Protein AF-A0A926VXC1-F1 (afdb_monomer)

pLDDT: mean 90.34, std 10.01, range [51.59, 97.38]

Structure (mmCIF, N/CA/C/O backbone):
data_AF-A0A926VXC1-F1
#
_entry.id   AF-A0A926VXC1-F1
#
loop_
_atom_site.group_PDB
_atom_site.id
_atom_site.type_symbol
_atom_site.label_atom_id
_atom_site.label_alt_id
_atom_site.label_comp_id
_atom_site.label_asym_id
_atom_site.label_entity_id
_atom_site.label_seq_id
_atom_site.pdbx_PDB_ins_code
_atom_site.Cartn_x
_atom_site.Cartn_y
_atom_site.Cartn_z
_atom_site.occupancy
_atom_site.B_iso_or_equiv
_atom_site.auth_seq_id
_atom_site.auth_comp_id
_atom_site.auth_asym_id
_atom_site.auth_atom_id
_atom_site.pdbx_PDB_model_num
ATOM 1 N N . MET A 1 1 ? -6.030 7.415 11.358 1.00 53.19 1 MET A N 1
ATOM 2 C CA . MET A 1 1 ? -4.554 7.225 11.362 1.00 53.19 1 MET A CA 1
ATOM 3 C C . MET A 1 1 ? -4.087 7.136 9.910 1.00 53.19 1 MET A C 1
ATOM 5 O O . MET A 1 1 ? -4.492 6.194 9.261 1.00 53.19 1 MET A O 1
ATOM 9 N N . ALA A 1 2 ? -3.327 8.098 9.363 1.00 63.03 2 ALA A N 1
ATOM 10 C CA . ALA A 1 2 ? -3.143 8.192 7.895 1.00 63.03 2 ALA A CA 1
ATOM 11 C C . ALA A 1 2 ? -1.686 8.189 7.378 1.00 63.03 2 ALA A C 1
ATOM 13 O O . ALA A 1 2 ? -1.472 8.126 6.171 1.00 63.03 2 ALA A O 1
ATOM 14 N N . GLY A 1 3 ? -0.671 8.231 8.251 1.00 81.44 3 GLY A N 1
ATOM 15 C CA . GLY A 1 3 ? 0.716 8.477 7.818 1.00 81.44 3 GLY A CA 1
ATOM 16 C C . GLY A 1 3 ? 1.322 7.382 6.928 1.00 81.44 3 GLY A C 1
ATOM 17 O O . GLY A 1 3 ? 1.972 7.682 5.925 1.00 81.44 3 GLY A O 1
ATOM 18 N N . VAL A 1 4 ? 1.088 6.109 7.266 1.00 85.38 4 VAL A N 1
ATOM 19 C CA . VAL A 1 4 ? 1.626 4.968 6.502 1.00 85.38 4 VAL A CA 1
ATOM 20 C C . VAL A 1 4 ? 0.941 4.855 5.142 1.00 85.38 4 VAL A C 1
ATOM 22 O O . VAL A 1 4 ? 1.628 4.811 4.127 1.00 85.38 4 VAL A O 1
ATOM 25 N N . GLU A 1 5 ? -0.393 4.896 5.095 1.00 89.75 5 GLU A N 1
ATOM 26 C CA . GLU A 1 5 ? -1.148 4.846 3.836 1.00 89.75 5 GLU A CA 1
ATOM 27 C C . GLU A 1 5 ? -0.740 5.984 2.887 1.00 89.75 5 GLU A C 1
ATOM 29 O O . GLU A 1 5 ? -0.454 5.747 1.715 1.00 89.75 5 GLU A O 1
ATOM 34 N N . GLN A 1 6 ? -0.635 7.215 3.397 1.00 90.38 6 GLN A N 1
ATOM 35 C CA . GLN A 1 6 ? -0.228 8.380 2.607 1.00 90.38 6 GLN A CA 1
ATOM 36 C C . GLN A 1 6 ? 1.186 8.234 2.039 1.00 90.38 6 GLN A C 1
ATOM 38 O O . GLN A 1 6 ? 1.427 8.572 0.880 1.00 90.38 6 GLN A O 1
ATOM 43 N N . THR A 1 7 ? 2.113 7.691 2.828 1.00 93.69 7 THR A N 1
ATOM 44 C CA . THR A 1 7 ? 3.487 7.43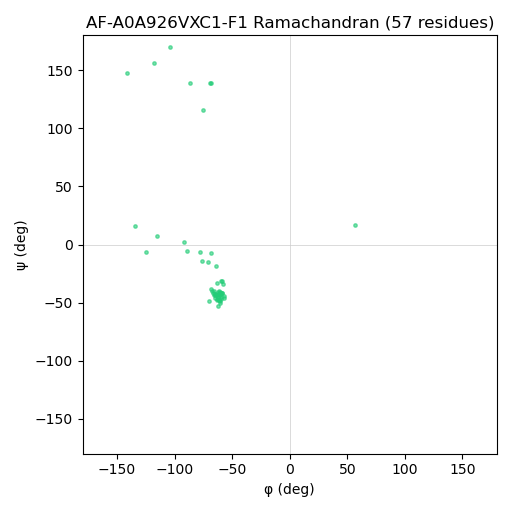7 2.380 1.00 93.69 7 THR A CA 1
ATOM 45 C C . THR A 1 7 ? 3.522 6.373 1.285 1.00 93.69 7 THR A C 1
ATOM 47 O O . THR A 1 7 ? 4.195 6.554 0.272 1.00 93.69 7 THR A O 1
ATOM 50 N N . LEU A 1 8 ? 2.758 5.289 1.435 1.00 93.31 8 LEU A N 1
ATOM 51 C CA . LEU A 1 8 ? 2.668 4.237 0.420 1.00 93.31 8 LEU A CA 1
ATOM 52 C C . LEU A 1 8 ? 2.020 4.754 -0.870 1.00 93.31 8 LEU A C 1
ATOM 54 O O . LEU A 1 8 ? 2.521 4.468 -1.955 1.00 93.31 8 LEU A O 1
ATOM 58 N N . ARG A 1 9 ? 0.976 5.588 -0.772 1.00 93.69 9 ARG A N 1
ATOM 59 C CA . ARG A 1 9 ? 0.383 6.273 -1.932 1.00 93.69 9 ARG A CA 1
ATOM 60 C C . ARG A 1 9 ? 1.392 7.185 -2.625 1.00 93.69 9 ARG A C 1
ATOM 62 O O . ARG A 1 9 ? 1.475 7.169 -3.849 1.00 93.69 9 ARG A O 1
ATOM 69 N N . LEU A 1 10 ? 2.202 7.933 -1.875 1.00 95.25 10 LEU A N 1
ATOM 70 C CA . LEU A 1 10 ? 3.265 8.750 -2.462 1.00 95.25 10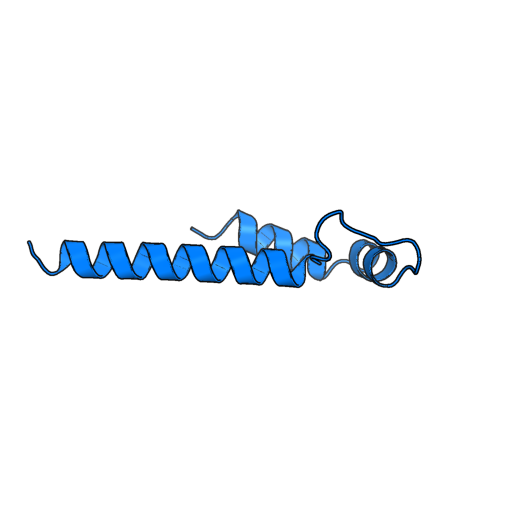 LEU A CA 1
ATOM 71 C C . LEU A 1 10 ? 4.274 7.877 -3.222 1.00 95.25 10 LEU A C 1
ATOM 73 O O . LEU A 1 10 ? 4.549 8.152 -4.388 1.00 95.25 10 LEU A O 1
ATOM 77 N N . ILE A 1 11 ? 4.762 6.792 -2.611 1.00 95.50 11 ILE A N 1
ATOM 78 C CA . ILE A 1 11 ? 5.680 5.839 -3.256 1.00 95.50 11 ILE A CA 1
ATOM 79 C C . ILE A 1 11 ? 5.059 5.269 -4.537 1.00 95.50 11 ILE A C 1
ATOM 81 O O . ILE A 1 11 ? 5.721 5.253 -5.574 1.00 95.50 11 ILE A O 1
ATOM 85 N N . GLN A 1 12 ? 3.778 4.892 -4.507 1.00 94.69 12 GLN A N 1
ATOM 86 C CA . GLN A 1 12 ? 3.046 4.374 -5.666 1.00 94.69 12 GLN A CA 1
ATOM 87 C C . GLN A 1 12 ? 3.037 5.361 -6.845 1.00 94.69 12 GLN A C 1
ATOM 89 O O . GLN A 1 12 ? 3.091 4.953 -8.007 1.00 94.69 12 GLN A O 1
ATOM 94 N N . THR A 1 13 ? 3.005 6.668 -6.565 1.00 94.62 13 THR A N 1
ATOM 95 C CA . THR A 1 13 ? 3.047 7.701 -7.611 1.00 94.62 13 THR A CA 1
ATOM 96 C C . THR A 1 13 ? 4.438 7.921 -8.206 1.00 94.62 13 THR A C 1
ATOM 98 O O . THR A 1 13 ? 4.538 8.512 -9.284 1.00 94.62 13 THR A O 1
ATOM 101 N N . THR A 1 14 ? 5.510 7.428 -7.581 1.00 97.38 14 THR A N 1
ATOM 102 C CA . THR A 1 14 ? 6.873 7.639 -8.091 1.00 97.38 14 THR A CA 1
ATOM 103 C C . THR A 1 14 ? 7.115 6.877 -9.405 1.00 97.38 14 THR A C 1
ATOM 105 O O . THR A 1 14 ? 6.678 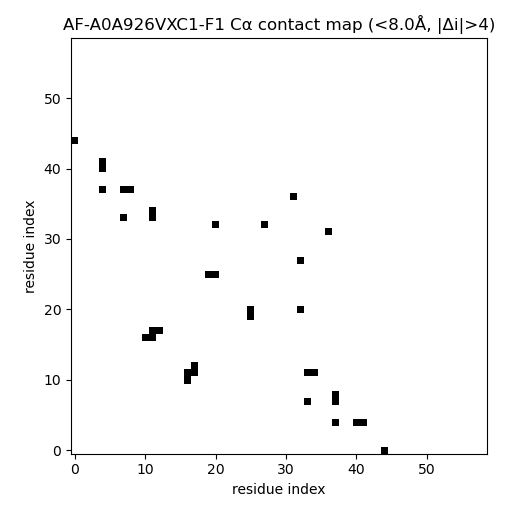5.728 -9.555 1.00 97.38 14 THR A O 1
ATOM 108 N N . PRO A 1 15 ? 7.801 7.481 -10.394 1.00 96.50 15 PRO A N 1
ATOM 109 C CA . PRO A 1 15 ? 8.219 6.779 -11.609 1.00 96.50 15 PRO A CA 1
ATOM 110 C C . PRO A 1 15 ? 9.145 5.589 -11.331 1.00 96.50 15 PRO A C 1
ATOM 112 O O . PRO A 1 15 ? 9.137 4.606 -12.068 1.00 96.50 15 PRO A O 1
ATOM 115 N N . GLU A 1 16 ? 9.960 5.668 -10.281 1.00 96.56 16 GLU A N 1
ATOM 116 C CA . GLU A 1 16 ? 10.887 4.620 -9.847 1.00 96.56 16 GLU A CA 1
ATOM 117 C C . GLU A 1 16 ? 10.123 3.361 -9.453 1.00 96.56 16 GLU A C 1
ATOM 119 O O . GLU A 1 16 ? 10.380 2.292 -10.004 1.00 96.56 16 GLU A O 1
ATOM 124 N N . TYR A 1 17 ? 9.141 3.497 -8.557 1.00 94.94 17 TYR A N 1
ATOM 125 C CA . TYR A 1 17 ? 8.328 2.370 -8.123 1.00 94.94 17 TYR A CA 1
ATOM 126 C C . TYR A 1 17 ? 7.541 1.763 -9.286 1.00 94.94 17 TYR A C 1
ATOM 128 O O . TYR A 1 17 ? 7.558 0.547 -9.463 1.00 94.94 17 TYR A O 1
ATOM 136 N N . ARG A 1 18 ? 6.915 2.597 -10.128 1.00 94.50 18 ARG A N 1
ATOM 137 C CA . ARG A 1 18 ? 6.164 2.108 -11.294 1.00 94.50 18 ARG A CA 1
ATOM 138 C C . ARG A 1 18 ? 7.040 1.291 -12.244 1.00 94.50 18 ARG A C 1
ATOM 140 O O . ARG A 1 18 ? 6.607 0.234 -12.684 1.00 94.50 18 ARG A O 1
ATOM 147 N N . ARG A 1 19 ? 8.277 1.732 -12.503 1.00 96.31 19 ARG A N 1
ATOM 148 C CA . ARG A 1 19 ? 9.248 0.975 -13.313 1.00 96.31 19 ARG A CA 1
ATOM 149 C C . ARG A 1 19 ? 9.619 -0.362 -12.676 1.00 96.31 19 ARG A C 1
ATOM 151 O O . ARG A 1 19 ? 9.685 -1.364 -13.383 1.00 96.31 19 ARG A O 1
ATOM 158 N N . LEU A 1 20 ? 9.852 -0.376 -11.362 1.00 95.50 20 LEU A N 1
ATOM 159 C CA . LEU A 1 20 ? 10.168 -1.603 -10.630 1.00 95.50 20 LEU A CA 1
ATOM 160 C C . LEU A 1 20 ? 9.004 -2.592 -10.682 1.00 95.50 20 LEU A C 1
ATOM 162 O O . LEU A 1 20 ? 9.227 -3.740 -11.032 1.00 95.50 20 LEU A O 1
ATOM 166 N N . GLN A 1 21 ? 7.776 -2.150 -10.406 1.00 94.12 21 GLN A N 1
ATOM 167 C CA . GLN A 1 21 ? 6.599 -3.021 -10.375 1.00 94.12 21 GLN A CA 1
ATOM 168 C C . GLN A 1 21 ? 6.286 -3.650 -11.744 1.00 94.12 21 GLN A C 1
ATOM 170 O O . GLN A 1 21 ? 5.810 -4.777 -11.799 1.00 94.12 21 GLN A O 1
ATOM 175 N N . THR A 1 22 ? 6.550 -2.951 -12.853 1.00 94.12 22 THR A N 1
ATOM 176 C CA . THR A 1 22 ? 6.330 -3.489 -14.211 1.00 94.12 22 THR A CA 1
ATOM 177 C C . THR A 1 22 ? 7.416 -4.458 -14.687 1.00 94.12 22 THR A C 1
ATOM 179 O O . THR 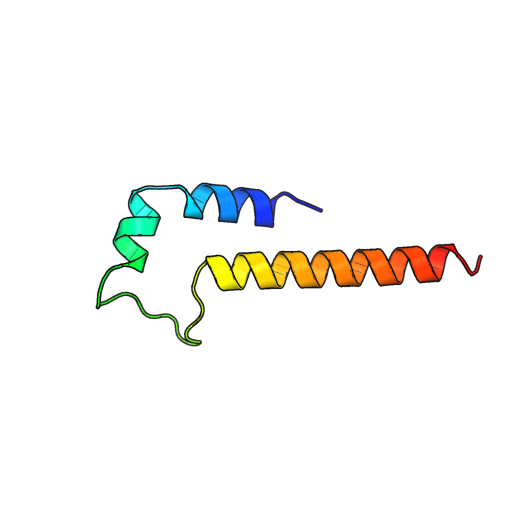A 1 22 ? 7.303 -5.003 -15.782 1.00 94.12 22 THR A O 1
ATOM 182 N N . SER A 1 23 ? 8.493 -4.630 -13.918 1.00 95.62 23 SER A N 1
ATOM 183 C CA . SER A 1 23 ? 9.587 -5.538 -14.265 1.00 95.62 23 SER A CA 1
ATOM 184 C C . SER A 1 23 ? 9.138 -6.996 -14.183 1.00 95.62 23 SER A C 1
ATOM 186 O O . SER A 1 23 ? 8.506 -7.396 -13.212 1.00 95.62 23 SER A O 1
ATOM 188 N N . GLU A 1 24 ? 9.559 -7.824 -15.138 1.00 94.56 24 GLU A N 1
ATOM 189 C CA . GLU A 1 24 ? 9.355 -9.281 -15.089 1.00 94.56 24 GLU A CA 1
ATOM 190 C C . GLU A 1 24 ? 10.098 -9.959 -13.925 1.00 94.56 24 GLU A C 1
ATOM 192 O O . GLU A 1 24 ? 9.773 -11.075 -13.531 1.00 94.56 24 GLU A O 1
ATOM 197 N N . HIS A 1 25 ? 11.095 -9.278 -13.354 1.00 94.50 25 HIS A N 1
ATOM 198 C CA . HIS A 1 25 ? 11.833 -9.740 -12.179 1.00 94.50 25 HIS A CA 1
ATOM 199 C C . HIS A 1 25 ? 11.194 -9.296 -10.860 1.00 94.50 25 HIS A C 1
ATOM 201 O O . HIS A 1 25 ? 11.691 -9.650 -9.789 1.00 94.50 25 HIS A O 1
ATOM 207 N N . PHE A 1 26 ? 10.141 -8.478 -10.912 1.00 93.69 26 PHE A N 1
ATOM 208 C CA . PHE A 1 26 ? 9.441 -8.056 -9.713 1.00 93.69 26 PHE A CA 1
ATOM 209 C C . PHE A 1 26 ? 8.576 -9.200 -9.197 1.00 93.69 26 PHE A C 1
ATOM 211 O O . PHE A 1 26 ? 7.626 -9.626 -9.844 1.00 93.69 26 PHE A O 1
ATOM 218 N N . THR A 1 27 ? 8.904 -9.678 -8.004 1.00 93.00 27 THR A N 1
ATOM 219 C CA . THR A 1 27 ? 8.147 -10.708 -7.302 1.00 93.00 27 THR A CA 1
ATOM 220 C C . THR A 1 27 ? 8.125 -10.376 -5.822 1.00 93.00 27 THR A C 1
ATOM 222 O O . THR A 1 27 ? 9.083 -9.826 -5.272 1.00 93.00 27 THR A O 1
ATOM 225 N N . THR A 1 28 ? 7.038 -10.739 -5.162 1.00 92.69 28 THR A N 1
ATOM 226 C CA . THR A 1 28 ? 6.937 -10.751 -3.705 1.00 92.69 28 THR A CA 1
ATOM 227 C C . THR A 1 28 ? 6.684 -12.183 -3.255 1.00 92.69 28 THR A C 1
ATOM 229 O O . THR A 1 28 ? 6.217 -13.008 -4.032 1.00 92.69 28 THR A O 1
ATOM 232 N N . SER A 1 29 ? 7.023 -12.520 -2.010 1.00 93.50 29 SER A N 1
ATOM 233 C CA . SER A 1 29 ? 6.846 -13.892 -1.503 1.00 93.50 29 SER A CA 1
ATOM 234 C C . SER A 1 29 ? 5.377 -14.307 -1.342 1.00 93.50 29 SER A C 1
ATOM 236 O O . SER A 1 29 ? 5.106 -15.450 -0.986 1.00 93.50 29 SER A O 1
ATOM 238 N N . ASN A 1 30 ? 4.444 -13.371 -1.517 1.00 90.88 30 ASN A N 1
ATOM 239 C CA . ASN A 1 30 ? 3.012 -13.529 -1.284 1.00 90.88 30 ASN A CA 1
ATOM 240 C C . ASN A 1 30 ? 2.153 -12.956 -2.424 1.00 90.88 30 ASN A C 1
ATOM 242 O O . ASN A 1 30 ? 0.969 -12.719 -2.210 1.00 90.88 30 ASN A O 1
ATOM 246 N N . ASP A 1 31 ? 2.754 -12.693 -3.588 1.00 89.50 31 ASP A N 1
ATOM 247 C CA . ASP A 1 31 ? 2.097 -12.149 -4.785 1.00 89.50 31 ASP A CA 1
ATOM 248 C C . ASP A 1 31 ? 1.361 -10.810 -4.585 1.00 89.50 31 ASP A C 1
ATOM 250 O O . ASP A 1 31 ? 0.562 -10.399 -5.424 1.00 89.50 31 ASP A O 1
ATOM 254 N N . LEU A 1 32 ? 1.649 -10.092 -3.494 1.00 91.88 32 LEU A N 1
ATOM 255 C CA . LEU A 1 32 ? 1.086 -8.771 -3.236 1.00 91.88 32 LEU A CA 1
ATOM 256 C C . LEU A 1 32 ? 1.918 -7.677 -3.900 1.00 91.88 32 LEU A C 1
ATOM 258 O O . LEU A 1 32 ? 3.151 -7.676 -3.821 1.00 91.88 32 LEU A O 1
ATOM 262 N N . VAL A 1 33 ? 1.240 -6.689 -4.473 1.00 92.38 33 VAL A N 1
ATOM 263 C CA . VAL A 1 33 ? 1.827 -5.422 -4.919 1.00 92.38 33 VAL A CA 1
ATOM 264 C C . VAL A 1 33 ? 1.486 -4.288 -3.946 1.00 92.38 33 VAL A C 1
ATOM 266 O O . VAL A 1 33 ? 0.656 -4.426 -3.048 1.00 92.38 33 VAL A O 1
ATOM 269 N N . LEU A 1 34 ? 2.121 -3.121 -4.107 1.00 94.31 34 LEU A N 1
ATOM 270 C CA . LEU A 1 34 ? 1.926 -1.983 -3.195 1.00 94.31 34 LEU A CA 1
ATOM 271 C C . LEU A 1 34 ? 0.464 -1.526 -3.126 1.00 94.31 34 LEU A C 1
ATOM 273 O O . LEU A 1 34 ? 0.021 -1.070 -2.077 1.00 94.31 34 LEU A O 1
ATOM 277 N N . ASN A 1 35 ? -0.288 -1.674 -4.219 1.00 93.50 35 ASN A N 1
ATOM 278 C CA . ASN A 1 35 ? -1.714 -1.364 -4.231 1.00 93.50 35 ASN A CA 1
ATOM 279 C C . ASN A 1 35 ? -2.511 -2.256 -3.265 1.00 93.50 35 ASN A C 1
ATOM 281 O O . ASN A 1 35 ? -3.369 -1.749 -2.547 1.00 93.50 35 ASN A O 1
ATOM 285 N N . ASP A 1 36 ? -2.182 -3.547 -3.195 1.00 94.31 36 ASP A N 1
ATOM 286 C CA . ASP A 1 36 ? -2.846 -4.497 -2.297 1.00 94.31 36 ASP A CA 1
ATOM 287 C C . ASP A 1 36 ? -2.518 -4.179 -0.836 1.00 94.31 36 ASP A C 1
ATOM 289 O O . ASP A 1 36 ? -3.389 -4.223 0.033 1.00 94.31 36 ASP A O 1
ATOM 293 N N . ALA A 1 37 ? -1.270 -3.781 -0.564 1.00 92.44 37 ALA A N 1
ATOM 294 C CA . ALA A 1 37 ? -0.855 -3.330 0.760 1.00 92.44 37 ALA A CA 1
ATOM 295 C C . ALA A 1 37 ? -1.602 -2.057 1.195 1.00 92.44 37 ALA A C 1
ATOM 297 O O . ALA A 1 37 ? -2.059 -1.973 2.335 1.00 92.44 37 ALA A O 1
ATOM 298 N N . ILE A 1 38 ? -1.762 -1.083 0.289 1.00 94.31 38 ILE A N 1
ATOM 299 C CA . ILE A 1 38 ? -2.542 0.139 0.543 1.00 94.31 38 ILE A CA 1
ATOM 300 C C . ILE A 1 38 ? -3.993 -0.222 0.866 1.00 94.31 38 ILE A C 1
ATOM 302 O O . ILE A 1 38 ? -4.513 0.231 1.883 1.00 94.31 38 ILE A O 1
ATOM 306 N N . GLN A 1 39 ? -4.625 -1.054 0.036 1.00 94.56 39 GLN A N 1
ATOM 307 C CA . GLN A 1 39 ? -6.008 -1.477 0.243 1.00 94.56 39 GLN A CA 1
ATOM 308 C C . GLN A 1 39 ? -6.182 -2.194 1.588 1.00 94.56 39 GLN A C 1
ATOM 310 O O . GLN A 1 39 ? -7.069 -1.836 2.357 1.00 94.56 39 GLN A O 1
ATOM 315 N N . SER A 1 40 ? -5.291 -3.134 1.907 1.00 94.06 40 SER A N 1
ATOM 316 C CA . SER A 1 40 ? -5.331 -3.889 3.165 1.00 94.06 40 SER A CA 1
ATOM 317 C C . SER A 1 40 ? -5.245 -2.971 4.388 1.00 94.06 40 SER A C 1
ATOM 319 O O . SER A 1 40 ? -5.973 -3.149 5.361 1.00 94.06 40 SER A O 1
ATOM 321 N N . ILE A 1 41 ? -4.373 -1.957 4.345 1.00 93.25 41 ILE A N 1
ATOM 322 C CA . ILE A 1 41 ? -4.247 -0.976 5.430 1.00 93.25 41 ILE A CA 1
ATOM 323 C C . ILE A 1 41 ? -5.528 -0.149 5.563 1.00 93.25 41 ILE A C 1
ATOM 325 O O . ILE A 1 41 ? -6.016 0.017 6.680 1.00 93.25 41 ILE A O 1
ATOM 329 N N . SER A 1 42 ? -6.088 0.343 4.453 1.00 92.31 42 SER A N 1
ATOM 330 C CA . 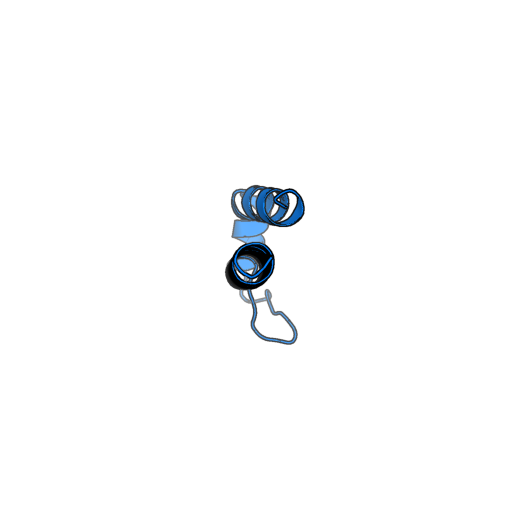SER A 1 42 ? -7.335 1.114 4.479 1.00 92.31 42 SER A CA 1
ATOM 331 C C . SER A 1 42 ? -8.507 0.294 5.038 1.00 92.31 42 SER A C 1
ATOM 333 O O . SER A 1 42 ? -9.267 0.810 5.852 1.00 92.31 42 SER A O 1
ATOM 335 N N . GLU A 1 43 ? -8.625 -0.985 4.672 1.00 95.38 43 GLU A N 1
ATOM 336 C CA . GLU A 1 43 ? -9.667 -1.886 5.189 1.00 95.38 43 GLU A CA 1
ATOM 337 C C . GLU A 1 43 ? -9.525 -2.145 6.696 1.00 95.38 43 GLU A C 1
ATOM 339 O O . GLU A 1 43 ? -10.510 -2.096 7.434 1.00 95.38 43 GLU A O 1
ATOM 344 N N . VAL A 1 44 ? -8.299 -2.374 7.181 1.00 94.56 44 VAL A N 1
ATOM 345 C CA . VAL A 1 44 ? -8.042 -2.557 8.618 1.00 94.56 44 VAL A CA 1
ATOM 346 C C . VAL A 1 44 ? -8.373 -1.287 9.403 1.00 94.56 44 VAL A C 1
ATOM 348 O O . VAL A 1 44 ? -8.982 -1.373 10.469 1.00 94.56 44 VAL A O 1
ATOM 351 N N . LEU A 1 45 ? -8.004 -0.110 8.887 1.00 91.75 45 LEU A N 1
ATOM 352 C CA . LEU A 1 45 ? -8.307 1.173 9.526 1.00 91.75 45 LEU A CA 1
ATOM 353 C C . LEU A 1 45 ? -9.815 1.429 9.615 1.00 91.75 45 LEU A C 1
ATOM 355 O O . LEU A 1 45 ? -10.303 1.752 10.696 1.00 91.75 45 LEU A O 1
ATOM 359 N N . ASP A 1 46 ? -10.552 1.217 8.524 1.00 93.12 46 ASP A N 1
ATOM 360 C CA . ASP A 1 46 ? -12.016 1.329 8.503 1.00 93.12 46 ASP A CA 1
ATOM 361 C C . ASP A 1 46 ? -12.676 0.342 9.485 1.00 93.12 46 ASP A C 1
ATOM 363 O O . ASP A 1 46 ? -13.580 0.704 10.240 1.00 93.12 46 ASP A O 1
ATOM 367 N N . GLY A 1 47 ? -12.180 -0.898 9.554 1.00 95.62 47 GLY A N 1
ATOM 368 C CA . GLY A 1 47 ? -12.639 -1.887 10.530 1.00 95.62 47 GLY A CA 1
ATOM 369 C C . GLY A 1 47 ? -12.428 -1.445 11.983 1.00 95.62 47 GLY A C 1
ATOM 370 O O . GLY A 1 47 ? -13.335 -1.582 12.807 1.00 95.62 47 GLY A O 1
ATOM 371 N N . ILE A 1 48 ? -11.260 -0.876 12.297 1.00 93.88 48 ILE A N 1
ATOM 372 C CA . ILE A 1 48 ? -10.961 -0.322 13.627 1.00 93.88 48 ILE A CA 1
ATOM 373 C C . ILE A 1 48 ? -11.921 0.826 13.960 1.00 93.88 48 ILE A C 1
ATOM 375 O O . ILE A 1 48 ? -12.504 0.828 15.045 1.00 93.88 48 ILE A O 1
ATOM 379 N N . GLU A 1 49 ? -12.117 1.771 13.038 1.00 93.12 49 GLU A N 1
ATOM 380 C CA . GLU A 1 49 ? -13.006 2.923 13.237 1.00 93.12 49 GLU A CA 1
ATOM 381 C C . GLU A 1 49 ? -14.459 2.481 13.470 1.00 93.12 49 GLU A C 1
ATOM 383 O O . GLU A 1 49 ? -15.110 2.963 14.399 1.00 93.12 49 GLU A O 1
ATOM 388 N N . LYS A 1 50 ? -14.953 1.495 12.712 1.00 94.88 50 LYS A N 1
ATOM 389 C CA . LYS A 1 50 ? -16.294 0.916 12.904 1.00 94.88 50 LYS A CA 1
ATOM 390 C C . LYS A 1 50 ? -16.482 0.305 14.290 1.00 94.88 50 LYS A C 1
ATOM 392 O O . LYS A 1 50 ? -17.513 0.539 14.920 1.00 94.88 50 LYS A O 1
ATOM 397 N N . VAL A 1 51 ? -15.503 -0.460 14.778 1.00 96.00 51 VAL A N 1
ATOM 398 C CA . VAL A 1 51 ? -15.560 -1.061 16.123 1.00 96.00 51 VAL A CA 1
ATOM 399 C C . VAL A 1 51 ? -15.513 0.016 17.207 1.00 96.00 51 VAL A C 1
ATOM 401 O O . VAL A 1 51 ? -16.268 -0.057 18.174 1.00 96.00 51 VAL A O 1
ATOM 404 N N . GLN A 1 52 ? -14.668 1.035 17.045 1.00 94.31 52 GLN A N 1
ATOM 405 C CA . GLN A 1 52 ? -14.588 2.154 17.986 1.00 94.31 52 GLN A CA 1
ATOM 406 C C . GLN A 1 52 ? -15.915 2.916 18.071 1.00 94.31 52 GLN A C 1
ATOM 408 O O . GLN A 1 52 ? -16.417 3.131 19.171 1.00 94.31 52 GLN A O 1
ATOM 413 N N . LEU A 1 53 ? -16.522 3.252 16.928 1.00 92.19 53 LEU A N 1
ATOM 414 C CA . LEU A 1 53 ? -17.824 3.924 16.867 1.00 92.19 53 LEU A CA 1
ATOM 415 C C . LEU A 1 53 ? -18.939 3.094 17.512 1.00 92.19 53 LEU A C 1
ATOM 417 O O . LEU A 1 53 ? -19.759 3.639 18.254 1.00 92.19 53 LEU A O 1
ATOM 421 N N . ALA A 1 54 ? -18.965 1.784 17.253 1.00 91.69 54 ALA A N 1
ATOM 422 C CA . ALA A 1 54 ? -19.932 0.877 17.865 1.00 91.69 54 ALA A CA 1
ATOM 423 C C . ALA A 1 54 ? -19.786 0.843 19.396 1.00 91.69 54 ALA A C 1
ATOM 425 O O . ALA A 1 54 ? -20.786 0.940 20.104 1.00 91.69 54 ALA A O 1
ATOM 426 N N . ASN A 1 55 ? -18.551 0.782 19.903 1.00 90.12 55 ASN A N 1
ATOM 427 C CA . ASN A 1 55 ? -18.279 0.762 21.340 1.00 90.12 55 ASN A CA 1
ATOM 428 C C . ASN A 1 55 ? -18.630 2.093 22.025 1.00 90.12 55 ASN A C 1
ATOM 430 O O . ASN A 1 55 ? -19.212 2.074 23.102 1.00 90.12 55 ASN A O 1
ATOM 434 N N . SER A 1 56 ? -18.351 3.239 21.395 1.00 82.88 56 SER A N 1
ATOM 435 C CA . SER A 1 56 ? -18.716 4.563 21.931 1.00 82.88 56 SER A CA 1
ATOM 436 C C . SER A 1 56 ? -20.220 4.862 21.892 1.00 82.88 56 SER A C 1
ATOM 438 O O . SER A 1 56 ? -20.665 5.807 22.529 1.00 82.88 56 SER A O 1
ATOM 440 N N . SER A 1 57 ? -21.006 4.086 21.139 1.00 70.50 57 SER A N 1
ATOM 441 C CA . SER A 1 57 ? -22.472 4.215 21.063 1.00 70.50 57 SER A CA 1
ATOM 442 C C . SER A 1 57 ? -23.208 3.329 22.086 1.00 70.50 57 SER A C 1
ATOM 444 O O . SER A 1 57 ? -24.438 3.246 22.063 1.00 70.50 57 SER A O 1
ATOM 446 N N . HIS A 1 58 ? -22.471 2.603 22.932 1.00 59.16 58 HIS A N 1
ATOM 447 C CA . HIS A 1 58 ? -22.988 1.732 23.997 1.00 59.16 58 HIS A CA 1
ATOM 448 C C . HIS A 1 58 ? -22.615 2.210 25.414 1.00 59.16 58 HIS A C 1
ATOM 450 O O . HIS A 1 58 ? -22.910 1.508 26.382 1.00 59.16 58 HIS A O 1
ATOM 456 N N . GLU A 1 59 ? -22.027 3.403 25.532 1.00 51.59 59 GLU A N 1
ATOM 457 C CA . GLU A 1 59 ? -21.861 4.173 26.777 1.00 51.59 59 GLU A CA 1
ATOM 458 C C . GLU A 1 59 ? -22.853 5.345 26.812 1.00 51.59 59 GLU A C 1
ATOM 460 O O . GLU A 1 59 ? -23.348 5.658 27.920 1.00 51.59 59 GLU A O 1
#

Sequence (59 aa):
MAGVEQTLRLIQTTPEYRRLQTSEHFTTSNDLVLNDAIQSISEVLDGIEKVQLANSSHE

Mean predicted aligned error: 4.89 Å

Nearest PDB structures (foldseek):
  4jo7-assembly1_A  TM=5.024E-01  e=4.759E+00  Homo sapiens

Solvent-accessible surface area (backbone atoms only — not comparable to full-atom values): 3625 Å² total; per-residue (Å²): 141,59,70,68,55,53,50,53,52,52,48,62,70,35,69,66,48,49,56,48,68,72,34,94,82,55,79,50,102,77,77,62,51,72,67,53,55,45,49,53,51,54,53,52,50,53,53,50,50,52,53,51,54,56,56,68,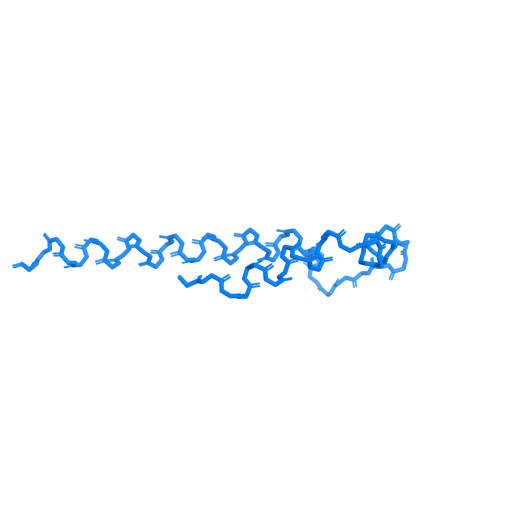75,76,115

Radius of gyration: 15.75 Å; Cα contacts (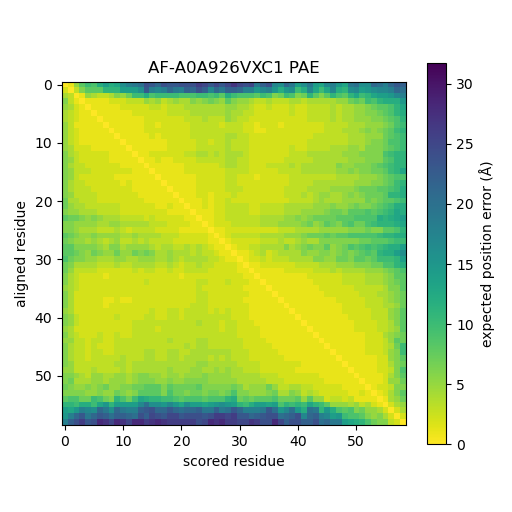8 Å, |Δi|>4): 18; chains: 1; bounding box: 35×23×42 Å

Secondary structure (DSSP, 8-state):
--HHHHHHHHHHHSHHHHHHHTSTT---TTS--HHHHHHHHHHHHHHHHHHHHHHHT--

Foldseek 3Di:
DPDVLVVLVVCVPDPVLVVLCPDPPDDDPVRDDSVNVSVVVVVVVVVVVVVVVVVVVVD

=== Feature glossary ===
Legend for the data blocks above and below:

— What the protein is —

The amino-acid sequence is the protein's primary structure: the linear order of residues from the N-terminus to the C-terminus, written in one-letter code. Everything else here — the 3D coordinates, the secondary structure, the domain annotations — is ultimately a consequence of this string.

Database cross-references. InterPro integrates a dozen domain/family signature databases into unified entries with residue-range hits. GO terms attach function/process/location labels with evidence codes. CATH codes position the fold in a four-level structural taxonomy. Organism is the NCBI-taxonomy species name.

— Where its atoms are —

The mmCIF block holds the 3D Cartesian coordinates of each backbone atom (N, Cα, C, O) in ångströms. mmCIF is the PDB's canonical archive format — a tagged-loop text representation of the atomic model.

The six renders are orthographic views along the three Cartesian axes in both directions. Representation (cartoon, sticks, or surface) and color scheme (sequence-rainbow or by-chain) vary across proteins so the training set covers all the common visualization conventions.

— Local backbone conformation —

Secondary structure is the local, repeating backbone conformation. DSSP classifies it into eight states by reading the hydrogen-bond network: three helix types (H, G, I), two β types (E, B), two non-regular types (T, S), and unstructured coil (-).

SS3 is a coarse helix/strand/coil call (letters a/b/c) made by the P-SEA algorithm from inter-Cα distances and dihedrals. It is less detailed than DSSP but needs only Cα positions.

Backbone dihedral angles. Every residue except chain termini has a φ (preceding-C → N → Cα → C) and a ψ (N → Cα → C → next-N). They are reported in degrees following the IUPAC sign convention. Secondary structure is essentially a statement about which (φ, ψ) basin each residue occupies.

— Global shape and packing —

The geometric summary reports three shape descriptors. Rg (radius of gyration) measures how spread out the Cα atoms are about their centre of mass; compact globul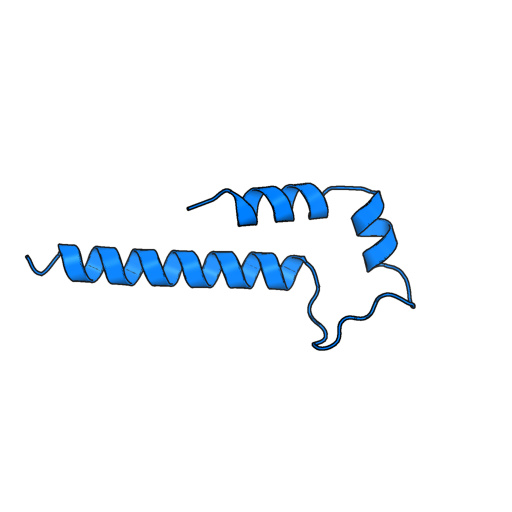ar proteins have small Rg, elongated or unfolded ones large. Cα contacts (<8 Å, |i−j|>4) count long-range residue pairs in spatial proximity — high for tightly packed folds, near zero for rods or random coil. The bounding-box extents give the protein's footprint along x, y, z in Å.

Solvent accessibility: the surface area of each residue that a 1.4 Å water probe can touch, in Å². When only backbone atoms are present the absolute values are lower than full-atom SASA (side chains contribute most of the area) and are flagged as backbone-only.

Plot images: a contact map (which residues are close in 3D, as an N×N binary image), a Ramachandran scatter (backbone torsion angles, revealing secondary-structure composition at a glance), and — for AlphaFold structures — a PAE heatmap (pairwise prediction confidence).

— Structural neighborhood —

Foldseek's 3Di representation compresses backbone geometry into a per-residue letter drawn from a learned twenty-state alphabet. It captures the tertiary interaction pattern around each residue — whic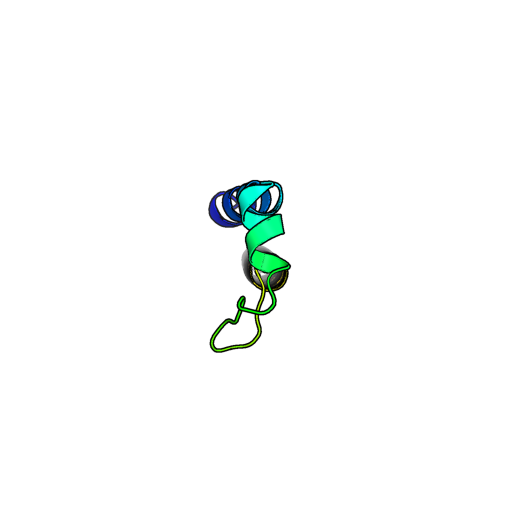h residues are packed against it in space, regardless of where they are in sequence.

Structural nearest neighbors (via Foldseek easy-search vs the PDB). Reported per hit: target PDB id, E-value, and alignment TM-score. A TM-score above ~0.5 is the conventional threshold for 'same fold'.

— Confidence and disorder —

pLDDT (predicted Local Distance Difference Test) is AlphaFold's per-residue confidence score, ranging from 0 to 100. Values above 90 indicate high confidence (typically well-packed cores); 70–90 is confident; 50–70 low confidence; below 50 usually means the region is disordered or the prediction is unreliable there. AlphaFold stores pLDDT in the mmCIF B-factor column.

For experimental (PDB) structures, the B-factor (temperature factor) quantifies the positional spread of each atom in the crystal — a combination of thermal vibration and static disorder — in units of Å². High B-factors mark flexible loops or poorly resolved regions; low B-factors mark the rigid, well-ordered core.

Predicted Aligned Error (PAE) is an AlphaFold confidence matrix: entry (i, j) is the expected error in the position of residue j, in ångströms, when the prediction is superimposed on the true structure at residue i. Low PAE within a block of residues means that block is internally rigid and well-predicted; high PAE between two blocks means their relative placement is uncertain even if each block individually is confident.